Protein AF-A0A0B2P2C6-F1 (afdb_monomer_lite)

Structure (mmCIF, N/CA/C/O backbone):
data_AF-A0A0B2P2C6-F1
#
_entry.id   AF-A0A0B2P2C6-F1
#
loop_
_atom_site.group_PDB
_atom_site.id
_atom_site.type_symbol
_atom_site.label_atom_id
_atom_site.label_alt_id
_atom_site.label_comp_id
_atom_site.label_asym_id
_atom_site.label_entity_id
_atom_site.label_seq_id
_atom_site.pdbx_PDB_ins_code
_atom_site.Cartn_x
_atom_site.Cartn_y
_atom_site.Cartn_z
_atom_site.occupancy
_atom_site.B_iso_or_equiv
_atom_site.auth_seq_id
_atom_site.auth_comp_id
_atom_site.auth_asym_id
_atom_site.auth_atom_id
_atom_site.pdbx_PDB_model_num
ATOM 1 N N . MET A 1 1 ? -3.903 -10.199 29.723 1.00 39.22 1 MET A N 1
ATOM 2 C CA . MET A 1 1 ? -2.973 -9.327 28.974 1.00 39.22 1 MET A CA 1
ATOM 3 C C . MET A 1 1 ? -3.685 -8.961 27.685 1.00 39.22 1 MET A C 1
ATOM 5 O O . MET A 1 1 ? -4.147 -9.905 27.053 1.00 39.22 1 MET A O 1
ATOM 9 N N . PRO A 1 2 ? -3.859 -7.678 27.321 1.00 49.34 2 PRO A N 1
ATOM 10 C CA . PRO A 1 2 ? -4.358 -7.355 25.987 1.00 49.34 2 PRO A CA 1
ATOM 11 C C . PRO A 1 2 ? -3.385 -7.931 24.953 1.00 49.34 2 PRO A C 1
ATOM 13 O O . PRO A 1 2 ? -2.170 -7.953 25.184 1.00 49.34 2 PRO A O 1
ATOM 16 N N . SER A 1 3 ? -3.922 -8.496 23.877 1.00 58.09 3 SER A N 1
ATOM 17 C CA . SER A 1 3 ? -3.109 -9.151 22.859 1.00 58.09 3 SER A CA 1
ATOM 18 C C . SER A 1 3 ? -2.303 -8.097 22.097 1.00 58.09 3 SER A C 1
ATOM 20 O O . SER A 1 3 ? -2.764 -6.981 21.867 1.00 58.09 3 SER A O 1
ATOM 22 N N . LYS A 1 4 ? -1.053 -8.404 21.738 1.00 75.12 4 LYS A N 1
ATOM 23 C CA . LYS A 1 4 ? -0.255 -7.491 20.913 1.00 75.12 4 LYS A CA 1
ATOM 24 C C . LYS A 1 4 ? -0.859 -7.488 19.506 1.00 75.12 4 LYS A C 1
ATOM 26 O O . LYS A 1 4 ? -0.933 -8.547 18.886 1.00 75.12 4 LYS A O 1
ATOM 31 N N . GLY A 1 5 ? -1.279 -6.320 19.020 1.00 86.12 5 GLY A N 1
ATOM 32 C CA . GLY A 1 5 ? -1.836 -6.178 17.674 1.00 86.12 5 GLY A CA 1
ATOM 33 C C . GLY A 1 5 ? -0.865 -6.662 16.591 1.00 86.12 5 GLY A C 1
ATOM 34 O O . GLY A 1 5 ? 0.355 -6.536 16.726 1.00 86.12 5 GLY A O 1
ATOM 35 N N . GLN A 1 6 ? -1.420 -7.221 15.521 1.00 91.50 6 GLN A N 1
ATOM 36 C CA . GLN A 1 6 ? -0.704 -7.656 14.326 1.00 91.50 6 GLN A CA 1
ATOM 37 C C . GLN A 1 6 ? -0.973 -6.687 13.170 1.00 91.50 6 GLN A C 1
ATOM 39 O O . GLN A 1 6 ? -1.974 -5.975 13.168 1.00 91.50 6 GLN A O 1
ATOM 44 N N . SER A 1 7 ? -0.069 -6.642 12.193 1.00 93.00 7 SER A N 1
ATOM 45 C CA . SER A 1 7 ? -0.230 -5.805 11.004 1.00 93.00 7 SER A CA 1
ATOM 46 C C . SER A 1 7 ? -1.102 -6.521 9.969 1.00 93.00 7 SER A C 1
ATOM 48 O O . SER A 1 7 ? -0.846 -7.679 9.651 1.00 93.00 7 SER A O 1
ATOM 50 N N . TYR A 1 8 ? -2.111 -5.837 9.433 1.00 95.19 8 TYR A N 1
ATOM 51 C CA . TYR A 1 8 ? -3.018 -6.332 8.397 1.00 95.19 8 TYR A CA 1
ATOM 52 C C . TYR A 1 8 ? -3.069 -5.374 7.217 1.00 95.19 8 TYR A C 1
ATOM 54 O O . TYR A 1 8 ? -2.905 -4.164 7.377 1.00 95.19 8 TYR A O 1
ATOM 62 N N . ILE A 1 9 ? -3.379 -5.927 6.050 1.00 96.25 9 ILE A N 1
ATOM 63 C CA . ILE A 1 9 ? -3.782 -5.187 4.861 1.00 96.25 9 ILE A CA 1
ATOM 64 C C . ILE A 1 9 ? -5.287 -5.389 4.679 1.00 96.25 9 ILE A C 1
ATOM 66 O O . ILE A 1 9 ? -5.766 -6.521 4.584 1.00 96.25 9 ILE A O 1
ATOM 70 N N . VAL A 1 10 ? -6.024 -4.279 4.629 1.00 97.50 10 VAL A N 1
ATOM 71 C CA . VAL A 1 10 ? -7.446 -4.228 4.277 1.00 97.50 10 VAL A CA 1
ATOM 72 C C . VAL A 1 10 ? -7.546 -3.773 2.828 1.00 97.50 10 VAL A C 1
ATOM 74 O O . VAL A 1 10 ? -7.209 -2.633 2.506 1.00 97.50 10 VAL A O 1
ATOM 77 N N . TYR A 1 11 ? -7.994 -4.664 1.950 1.00 96.81 11 TYR A N 1
ATOM 78 C CA . TYR A 1 11 ? -8.133 -4.413 0.521 1.00 96.81 11 TYR A CA 1
ATOM 79 C C . TYR A 1 11 ? -9.582 -4.079 0.159 1.00 96.81 11 TYR A C 1
ATOM 81 O O . TYR A 1 11 ? -10.510 -4.823 0.480 1.00 96.81 11 TYR A O 1
ATOM 89 N N . LEU A 1 12 ? -9.762 -2.956 -0.534 1.00 96.06 12 LEU A N 1
ATOM 90 C CA . LEU A 1 12 ? -11.056 -2.374 -0.909 1.00 96.06 12 LEU A CA 1
ATOM 91 C C . LEU A 1 12 ? -11.275 -2.363 -2.434 1.00 96.06 12 LEU A C 1
ATOM 93 O O . LEU A 1 12 ? -12.260 -1.810 -2.916 1.00 96.06 12 LEU A O 1
ATOM 97 N N . GLY A 1 13 ? -10.361 -2.949 -3.216 1.00 93.19 13 GLY A N 1
ATOM 98 C CA . GLY A 1 13 ? -10.463 -2.997 -4.674 1.00 93.19 13 GLY A CA 1
ATOM 99 C C . GLY A 1 13 ? -9.657 -1.903 -5.378 1.00 93.19 13 GLY A C 1
ATOM 100 O O . GLY A 1 13 ? -8.465 -1.716 -5.123 1.00 93.19 13 GLY A O 1
ATOM 101 N N . TRP A 1 14 ? -10.310 -1.197 -6.301 1.00 90.06 14 TRP A N 1
ATOM 102 C CA . TRP A 1 14 ? -9.699 -0.187 -7.167 1.00 90.06 14 TRP A CA 1
ATOM 103 C C . TRP A 1 14 ? -10.366 1.177 -6.993 1.00 90.06 14 TRP A C 1
ATOM 105 O O . TRP A 1 14 ? -11.551 1.263 -6.669 1.00 90.06 14 TRP A O 1
ATOM 115 N N . HIS A 1 15 ? -9.605 2.245 -7.228 1.00 88.25 15 HIS A N 1
ATOM 116 C CA . HIS A 1 15 ? -10.133 3.609 -7.229 1.00 88.25 15 HIS A CA 1
ATOM 117 C C . HIS A 1 15 ? -10.771 3.974 -8.568 1.00 88.25 15 HIS A C 1
ATOM 119 O O . HIS A 1 15 ? -10.378 3.479 -9.623 1.00 88.25 15 HIS A O 1
ATOM 125 N N . SER A 1 16 ? -11.722 4.909 -8.535 1.00 86.81 16 SER A N 1
ATOM 126 C CA . SER A 1 16 ? -12.400 5.424 -9.730 1.00 86.81 16 SER A CA 1
ATOM 127 C C . SER A 1 16 ? -11.667 6.581 -10.419 1.00 86.81 16 SER A C 1
ATOM 129 O O . SER A 1 16 ? -12.046 6.961 -11.522 1.00 86.81 16 SER A O 1
ATOM 131 N N . HIS A 1 17 ? -10.629 7.153 -9.802 1.00 88.94 17 HIS A N 1
ATOM 132 C CA . HIS A 1 17 ? -9.934 8.357 -10.289 1.00 88.94 17 HIS A CA 1
ATOM 133 C C . HIS A 1 17 ? -8.961 8.099 -11.462 1.00 88.94 17 HIS A C 1
ATOM 135 O O . HIS A 1 17 ? -8.187 8.972 -11.847 1.00 88.94 17 HIS A O 1
ATOM 141 N N . GLY A 1 18 ? -8.967 6.893 -12.037 1.00 85.00 18 GLY A N 1
ATOM 142 C CA . GLY A 1 18 ? -8.138 6.546 -13.190 1.00 85.00 18 GLY A CA 1
ATOM 143 C C . GLY A 1 18 ? -6.627 6.504 -12.894 1.00 85.00 18 GLY A C 1
ATOM 144 O O . GLY A 1 18 ? -6.213 6.523 -11.733 1.00 85.00 18 GLY A O 1
ATOM 145 N N . PRO A 1 19 ? -5.784 6.416 -13.942 1.00 83.81 19 PRO A N 1
ATOM 146 C CA . PRO A 1 19 ? -4.356 6.110 -13.804 1.00 83.81 19 PRO A CA 1
ATOM 147 C C . PRO A 1 19 ? -3.494 7.275 -13.291 1.00 83.81 19 PRO A C 1
ATOM 149 O O . PRO A 1 19 ? -2.414 7.028 -12.757 1.00 83.81 19 PRO A O 1
ATOM 152 N N . ASN A 1 20 ? -3.962 8.520 -13.434 1.00 88.38 20 ASN A N 1
ATOM 153 C CA . ASN A 1 20 ? -3.208 9.735 -13.110 1.00 88.38 20 ASN A CA 1
ATOM 154 C C . ASN A 1 20 ? -3.983 10.625 -12.119 1.00 88.38 20 ASN A C 1
ATOM 156 O O . ASN A 1 20 ? -4.466 11.687 -12.517 1.00 88.38 20 ASN A O 1
ATOM 160 N N . PRO A 1 21 ? -4.137 10.200 -10.850 1.00 91.19 21 PRO A N 1
ATOM 161 C CA . PRO A 1 21 ? -4.819 11.000 -9.837 1.00 91.19 21 PRO A CA 1
ATOM 162 C C . PRO A 1 21 ? -4.057 12.281 -9.499 1.00 91.19 21 PRO A C 1
ATOM 164 O O . PRO A 1 21 ? -2.827 12.286 -9.392 1.00 91.19 21 PRO A O 1
ATOM 167 N N . SER A 1 22 ? -4.803 13.355 -9.258 1.00 93.25 22 SER A N 1
ATOM 168 C CA . SER A 1 22 ? -4.299 14.558 -8.598 1.00 93.25 22 SER A CA 1
ATOM 169 C C . SER A 1 22 ? -4.064 14.309 -7.101 1.00 93.25 22 SER A C 1
ATOM 171 O O . SER A 1 22 ? -4.575 13.349 -6.524 1.00 93.25 22 SER A O 1
ATOM 173 N N . ALA A 1 23 ? -3.335 15.204 -6.430 1.00 91.44 23 ALA A N 1
ATOM 174 C CA . ALA A 1 23 ? -3.157 15.124 -4.976 1.00 91.44 23 ALA A CA 1
ATOM 175 C C . ALA A 1 23 ? -4.499 15.149 -4.219 1.00 91.44 23 ALA A C 1
ATOM 177 O O . ALA A 1 23 ? -4.675 14.409 -3.253 1.00 91.44 23 ALA A O 1
ATOM 178 N N . SER A 1 24 ? -5.464 15.938 -4.700 1.00 92.69 24 SER A N 1
ATOM 179 C CA . SER A 1 24 ? -6.820 15.973 -4.150 1.00 92.69 24 SER A CA 1
ATOM 180 C C . SER A 1 24 ? -7.572 14.657 -4.340 1.00 92.69 24 SER A C 1
ATOM 182 O O . SER A 1 24 ? -8.307 14.258 -3.441 1.00 92.69 24 SER A O 1
ATOM 184 N N . ASP A 1 25 ? -7.370 13.950 -5.457 1.00 92.38 25 ASP A N 1
ATOM 185 C CA . ASP A 1 25 ? -7.989 12.634 -5.665 1.00 92.38 25 ASP A CA 1
ATOM 186 C C . ASP A 1 25 ? -7.452 11.611 -4.658 1.00 92.38 25 ASP A C 1
ATOM 188 O O . ASP A 1 25 ? -8.223 10.842 -4.085 1.00 92.38 25 ASP A O 1
ATOM 192 N N . LEU A 1 26 ? -6.141 11.642 -4.385 1.00 92.69 26 LEU A N 1
ATOM 193 C CA . LEU A 1 26 ? -5.502 10.768 -3.396 1.00 92.69 26 LEU A CA 1
ATOM 194 C C . LEU A 1 26 ? -5.995 11.060 -1.971 1.00 92.69 26 LEU A C 1
ATOM 196 O O . LEU A 1 26 ? -6.254 10.139 -1.190 1.00 92.69 26 LEU A O 1
ATOM 200 N N . GLU A 1 27 ? -6.145 12.336 -1.611 1.00 90.44 27 GLU A N 1
ATOM 201 C CA . GLU A 1 27 ? -6.702 12.735 -0.315 1.00 90.44 27 GLU A CA 1
ATOM 202 C C . GLU A 1 27 ? -8.165 12.284 -0.183 1.00 90.44 27 GLU A C 1
ATOM 204 O O . GLU A 1 27 ? -8.555 11.689 0.829 1.00 90.44 27 GLU A O 1
ATOM 209 N N . PHE A 1 28 ? -8.957 12.488 -1.240 1.00 91.50 28 PHE A N 1
ATOM 210 C CA . PHE A 1 28 ? -10.348 12.054 -1.300 1.00 91.50 28 PHE A CA 1
ATOM 211 C C . PHE A 1 28 ? -10.484 10.531 -1.189 1.00 91.50 28 PHE A C 1
ATOM 213 O O . PHE A 1 28 ? -11.390 10.057 -0.509 1.00 91.50 28 PHE A O 1
ATOM 220 N N . ALA A 1 29 ? -9.562 9.769 -1.780 1.00 92.50 29 ALA A N 1
ATOM 221 C CA . ALA A 1 29 ? -9.469 8.316 -1.647 1.00 92.50 29 ALA A CA 1
ATOM 222 C C . ALA A 1 29 ? -9.069 7.861 -0.232 1.00 92.50 29 ALA A C 1
ATOM 224 O O . ALA A 1 29 ? -9.518 6.821 0.241 1.00 92.50 29 ALA A O 1
ATOM 225 N N . THR A 1 30 ? -8.271 8.659 0.480 1.00 94.94 30 THR A N 1
ATOM 226 C CA . THR A 1 30 ? -7.764 8.316 1.818 1.00 94.94 30 THR A CA 1
ATOM 227 C C . THR A 1 30 ? -8.828 8.480 2.906 1.00 94.94 30 THR A C 1
ATOM 229 O O . THR A 1 30 ? -8.909 7.685 3.841 1.00 94.94 30 THR A O 1
ATOM 232 N N . ASN A 1 31 ? -9.680 9.502 2.811 1.00 94.12 31 ASN A N 1
ATOM 233 C CA . ASN A 1 31 ? -10.667 9.799 3.853 1.00 94.12 31 ASN A CA 1
ATOM 234 C C . ASN A 1 31 ? -11.679 8.646 4.113 1.00 94.12 31 ASN A C 1
ATOM 236 O O . ASN A 1 31 ? -11.972 8.349 5.277 1.00 94.12 31 ASN A O 1
ATOM 240 N N . PRO A 1 32 ? -12.180 7.927 3.085 1.00 94.31 32 PRO A N 1
ATOM 241 C CA . PRO A 1 32 ? -12.936 6.686 3.248 1.00 94.31 32 PRO A CA 1
ATOM 242 C C . PRO A 1 32 ? -12.229 5.606 4.074 1.00 94.31 32 PRO A C 1
ATOM 244 O O . PRO A 1 32 ? -12.912 4.900 4.814 1.00 94.31 32 PRO A O 1
ATOM 247 N N . HIS A 1 33 ? -10.897 5.498 4.020 1.00 96.81 33 HIS A N 1
ATOM 248 C CA . HIS A 1 33 ? -10.152 4.524 4.828 1.00 96.81 33 HIS A CA 1
ATOM 249 C C . HIS A 1 33 ? -10.329 4.805 6.323 1.00 96.81 33 HIS A C 1
ATOM 251 O O . HIS A 1 33 ? -10.719 3.922 7.088 1.00 96.81 33 HIS A O 1
ATOM 257 N N . TYR A 1 34 ? -10.129 6.063 6.736 1.00 97.06 34 TYR A N 1
ATOM 258 C CA . TYR A 1 34 ? -10.310 6.473 8.130 1.00 97.06 34 TYR A CA 1
ATOM 259 C C . TYR A 1 34 ? -11.760 6.334 8.588 1.00 97.06 34 TYR A C 1
ATOM 261 O O . TYR A 1 34 ? -12.008 5.983 9.739 1.00 97.06 34 TYR A O 1
ATOM 269 N N . LYS A 1 35 ? -12.731 6.605 7.708 1.00 96.19 35 LYS A N 1
ATOM 270 C CA . LYS A 1 35 ? -14.152 6.400 8.020 1.00 96.19 35 LYS A CA 1
ATOM 271 C C . LYS A 1 35 ? -14.474 4.924 8.238 1.00 96.19 35 LYS A C 1
ATOM 273 O O . LYS A 1 35 ? -15.148 4.606 9.213 1.00 96.19 35 LYS A O 1
ATOM 278 N N . LEU A 1 36 ? -13.977 4.043 7.368 1.00 96.62 36 LEU A N 1
ATOM 279 C CA . LEU A 1 36 ? -14.209 2.605 7.467 1.00 96.62 36 LEU A CA 1
ATOM 280 C C . LEU A 1 36 ? -13.584 2.035 8.735 1.00 96.62 36 LEU A C 1
ATOM 282 O O . LEU A 1 36 ? -14.258 1.349 9.492 1.00 96.62 36 LEU A O 1
ATOM 286 N N . LEU A 1 37 ? -12.319 2.336 9.019 1.00 96.69 37 LEU A N 1
ATOM 287 C CA . LEU A 1 37 ? -11.705 1.833 10.244 1.00 96.69 37 LEU A CA 1
ATOM 288 C C . LEU A 1 37 ? -12.323 2.483 11.492 1.00 96.69 37 LEU A C 1
ATOM 290 O O . LEU A 1 37 ? -12.593 1.806 12.484 1.00 96.69 37 LEU A O 1
ATOM 294 N N . GLY A 1 38 ? -12.612 3.783 11.430 1.00 95.44 38 GLY A N 1
ATOM 295 C CA . GLY A 1 38 ? -13.215 4.529 12.530 1.00 95.44 38 GLY A CA 1
ATOM 296 C C . GLY A 1 38 ? -14.593 4.010 12.931 1.00 95.44 38 GLY A C 1
ATOM 297 O O . GLY A 1 38 ? -14.917 4.049 14.115 1.00 95.44 38 GLY A O 1
ATOM 298 N N . SER A 1 39 ? -15.378 3.456 11.997 1.00 94.69 39 SER A N 1
ATOM 299 C CA . SER A 1 39 ? -16.664 2.829 12.328 1.00 94.69 39 SER A CA 1
ATOM 300 C C . SER A 1 39 ? -16.524 1.546 13.150 1.00 94.69 39 SER A C 1
ATOM 302 O O . SER A 1 39 ? -17.463 1.194 13.854 1.00 94.69 39 SER A O 1
ATOM 304 N N . HIS A 1 40 ? -15.375 0.865 13.084 1.00 92.06 40 HIS A N 1
ATOM 305 C CA . HIS A 1 40 ? -15.103 -0.357 13.853 1.00 92.06 40 HIS A CA 1
ATOM 306 C C . HIS A 1 40 ? -14.359 -0.049 15.162 1.00 92.06 40 HIS A C 1
ATOM 308 O O . HIS A 1 40 ? -14.621 -0.673 16.183 1.00 92.06 40 HIS A O 1
ATOM 314 N N . LEU A 1 41 ? -13.472 0.955 15.168 1.00 90.50 41 LEU A N 1
ATOM 315 C CA . LEU A 1 41 ? -12.735 1.379 16.371 1.00 90.50 41 LEU A CA 1
ATOM 316 C C . LEU A 1 41 ? -13.491 2.400 17.241 1.00 90.50 41 LEU A C 1
ATOM 318 O O . LEU A 1 41 ? -13.033 2.753 18.332 1.00 90.50 41 LEU A O 1
ATOM 322 N N . GLY A 1 42 ? -14.612 2.925 16.744 1.00 91.50 42 GLY A N 1
ATOM 323 C CA . GLY A 1 42 ? -15.433 3.937 17.412 1.00 91.50 42 GLY A CA 1
ATOM 324 C C . GLY A 1 42 ? -14.825 5.345 17.448 1.00 91.50 42 GLY A C 1
ATOM 325 O O . GLY A 1 42 ? -15.336 6.203 18.163 1.00 91.50 42 GLY A O 1
ATOM 326 N N . SER A 1 43 ? -13.733 5.609 16.721 1.00 94.38 43 SER A N 1
ATOM 327 C CA . SER A 1 43 ? -13.103 6.936 16.649 1.00 94.38 43 SER A CA 1
ATOM 328 C C . SER A 1 43 ? -12.325 7.122 15.349 1.00 94.38 43 SER A C 1
ATOM 330 O O . SER A 1 43 ? -11.564 6.253 14.921 1.00 94.38 43 SER A O 1
ATOM 332 N N . HIS A 1 44 ? -12.500 8.296 14.744 1.00 94.25 44 HIS A N 1
ATOM 333 C CA . HIS A 1 44 ? -11.780 8.702 13.542 1.00 94.25 44 HIS A CA 1
ATOM 334 C C . HIS A 1 44 ? -10.298 8.991 13.831 1.00 94.25 44 HIS A C 1
ATOM 336 O O . HIS A 1 44 ? -9.430 8.669 13.024 1.00 94.25 44 HIS A O 1
ATOM 342 N N . GLU A 1 45 ? -9.996 9.547 15.000 1.00 95.31 45 GLU A N 1
ATOM 343 C CA . GLU A 1 45 ? -8.642 9.836 15.474 1.00 95.31 45 GLU A CA 1
ATOM 344 C C . GLU A 1 45 ? -7.869 8.536 15.704 1.00 95.31 45 GLU A C 1
ATOM 346 O O . GLU A 1 45 ? -6.782 8.371 15.157 1.00 95.31 45 GLU A O 1
ATOM 351 N N . LYS A 1 46 ? -8.480 7.554 16.384 1.00 93.38 46 LYS A N 1
ATOM 352 C CA . LYS A 1 46 ? -7.883 6.215 16.537 1.00 93.38 46 LYS A CA 1
ATOM 353 C C . LYS A 1 46 ? -7.609 5.549 15.193 1.00 93.38 46 LYS A C 1
ATOM 355 O O . LYS A 1 46 ? -6.601 4.869 15.038 1.00 93.38 46 LYS A O 1
ATOM 360 N N . ALA A 1 47 ? -8.492 5.740 14.212 1.00 95.06 47 ALA A N 1
ATOM 361 C CA . ALA A 1 47 ? -8.279 5.207 12.872 1.00 95.06 47 ALA A CA 1
ATOM 362 C C . ALA A 1 47 ? -7.067 5.846 12.177 1.00 95.06 47 ALA A C 1
ATOM 364 O O . ALA A 1 47 ? -6.291 5.135 11.543 1.00 95.06 47 ALA A O 1
ATOM 365 N N . LYS A 1 48 ? -6.881 7.164 12.320 1.00 94.62 48 LYS A N 1
ATOM 366 C CA . LYS A 1 48 ? -5.701 7.875 11.801 1.00 94.62 48 LYS A CA 1
ATOM 367 C C . LYS A 1 48 ? -4.404 7.421 12.461 1.00 94.62 48 LYS A C 1
ATOM 369 O O . LYS A 1 48 ? -3.395 7.325 11.779 1.00 94.62 48 LYS A O 1
ATOM 374 N N . GLU A 1 49 ? -4.435 7.137 13.758 1.00 91.81 49 GLU A N 1
ATOM 375 C CA . GLU A 1 49 ? -3.268 6.644 14.499 1.00 91.81 49 GLU A CA 1
ATOM 376 C C . GLU A 1 49 ? -2.924 5.187 14.155 1.00 91.81 49 GLU A C 1
ATOM 378 O O . GLU A 1 49 ? -1.752 4.823 14.100 1.00 91.81 49 GLU A O 1
ATOM 383 N N . ALA A 1 50 ? -3.935 4.346 13.919 1.00 91.62 50 ALA A N 1
ATOM 384 C CA . ALA A 1 50 ? -3.741 2.924 13.647 1.00 91.62 50 ALA A CA 1
ATOM 385 C C . ALA A 1 50 ? -3.339 2.626 12.191 1.00 91.62 50 ALA A C 1
ATOM 387 O O . ALA A 1 50 ? -2.645 1.636 11.939 1.00 91.62 50 ALA A O 1
ATOM 388 N N . ILE A 1 51 ? -3.788 3.444 11.229 1.00 95.38 51 ILE A N 1
ATOM 389 C CA . ILE A 1 51 ? -3.424 3.306 9.813 1.00 95.38 51 ILE A CA 1
ATOM 390 C C . ILE A 1 51 ? -2.037 3.903 9.598 1.00 95.38 51 ILE A C 1
ATOM 392 O O . ILE A 1 51 ? -1.865 5.118 9.592 1.00 95.38 51 ILE A O 1
ATOM 396 N N . PHE A 1 52 ? -1.054 3.040 9.357 1.00 94.00 52 PHE A N 1
ATOM 397 C CA . PHE A 1 52 ? 0.315 3.472 9.069 1.00 94.00 52 PHE A CA 1
ATOM 398 C C . PHE A 1 52 ? 0.581 3.633 7.566 1.00 94.00 52 PHE A C 1
ATOM 400 O O . PHE A 1 52 ? 1.580 4.237 7.182 1.00 94.00 52 PHE A O 1
ATOM 407 N N . TYR A 1 53 ? -0.303 3.118 6.704 1.00 94.19 53 TYR A N 1
ATOM 408 C CA . TYR A 1 53 ? -0.208 3.325 5.261 1.00 94.19 53 TYR A CA 1
ATOM 409 C C . TYR A 1 53 ? -1.576 3.275 4.575 1.00 94.19 53 TYR A C 1
ATOM 411 O O . TYR A 1 53 ? -2.392 2.404 4.868 1.00 94.19 53 TYR A O 1
ATOM 419 N N . SER A 1 54 ? -1.821 4.176 3.622 1.00 94.88 54 SER A N 1
ATOM 420 C CA . SER A 1 54 ? -3.019 4.167 2.773 1.00 94.88 54 SER A CA 1
ATOM 421 C C . SER A 1 54 ? -2.645 3.911 1.318 1.00 94.88 54 SER A C 1
ATOM 423 O O . SER A 1 54 ? -1.974 4.726 0.689 1.00 94.88 54 SER A O 1
ATOM 425 N N . TYR A 1 55 ? -3.137 2.806 0.765 1.00 94.44 55 TYR A N 1
ATOM 426 C CA . TYR A 1 55 ? -3.099 2.531 -0.666 1.00 94.44 55 TYR A CA 1
ATOM 427 C C . TYR A 1 55 ? -4.197 3.371 -1.332 1.00 94.44 55 TYR A C 1
ATOM 429 O O . TYR A 1 55 ? -5.367 2.998 -1.357 1.00 94.44 55 TYR A O 1
ATOM 437 N N . ASN A 1 56 ? -3.830 4.567 -1.792 1.00 93.88 56 ASN A N 1
ATOM 438 C CA . ASN A 1 56 ? -4.771 5.567 -2.312 1.00 93.88 56 ASN A CA 1
ATOM 439 C C . ASN A 1 56 ? -4.554 5.917 -3.792 1.00 93.88 56 ASN A C 1
ATOM 441 O O . ASN A 1 56 ? -5.265 6.763 -4.314 1.00 93.88 56 ASN A O 1
ATOM 445 N N . LYS A 1 57 ? -3.559 5.302 -4.445 1.00 90.88 57 LYS A N 1
ATOM 446 C CA . LYS A 1 57 ? -3.158 5.617 -5.821 1.00 90.88 57 LYS A CA 1
ATOM 447 C C . LYS A 1 57 ? -3.552 4.506 -6.779 1.00 90.88 57 LYS A C 1
ATOM 449 O O . LYS A 1 57 ? -4.539 4.612 -7.487 1.00 90.88 57 LYS A O 1
ATOM 454 N N . HIS A 1 58 ? -2.774 3.432 -6.840 1.00 86.88 58 HIS A N 1
ATOM 455 C CA . HIS A 1 58 ? -3.045 2.391 -7.826 1.00 86.88 58 HIS A CA 1
ATOM 456 C C . HIS A 1 58 ? -4.088 1.413 -7.326 1.00 86.88 58 HIS A C 1
ATOM 458 O O . HIS A 1 58 ? -5.000 1.138 -8.080 1.00 86.88 58 HIS A O 1
ATOM 464 N N . SER A 1 59 ? -4.002 0.962 -6.075 1.00 89.81 59 SER A N 1
ATOM 465 C CA . SER A 1 59 ? -4.989 0.120 -5.391 1.00 89.81 59 SER A CA 1
ATOM 466 C C . SER A 1 59 ? -5.741 0.902 -4.318 1.00 89.81 59 SER A C 1
ATOM 468 O O . SER A 1 59 ? -5.280 1.968 -3.912 1.00 89.81 59 SER A O 1
ATOM 470 N N . ASN A 1 60 ? -6.879 0.363 -3.870 1.00 94.19 60 ASN A N 1
ATOM 471 C CA . ASN A 1 60 ? -7.690 0.901 -2.783 1.00 94.19 60 ASN A CA 1
ATOM 472 C C . ASN A 1 60 ? -7.590 0.012 -1.540 1.00 94.19 60 ASN A C 1
ATOM 474 O O . ASN A 1 60 ? -7.825 -1.197 -1.611 1.00 94.19 60 ASN A O 1
ATOM 478 N N . GLY A 1 61 ? -7.224 0.604 -0.406 1.00 96.75 61 GLY A N 1
ATOM 479 C CA . GLY A 1 61 ? -7.043 -0.108 0.849 1.00 96.75 61 GLY A CA 1
ATOM 480 C C . GLY A 1 61 ? -6.085 0.587 1.803 1.00 96.75 61 GLY A C 1
ATOM 481 O O . GLY A 1 61 ? -5.557 1.663 1.531 1.00 96.75 61 GLY A O 1
ATOM 482 N N . PHE A 1 62 ? -5.811 -0.048 2.934 1.00 96.81 62 PHE A N 1
ATOM 483 C CA . PHE A 1 62 ? -4.892 0.491 3.933 1.00 96.81 62 PHE A CA 1
ATOM 484 C C . PHE A 1 62 ? -4.219 -0.615 4.743 1.00 96.81 62 PHE A C 1
ATOM 486 O O . PHE A 1 62 ? -4.725 -1.733 4.839 1.00 96.81 62 PHE A O 1
ATOM 493 N N . ALA A 1 63 ? -3.069 -0.284 5.322 1.00 96.06 63 ALA A N 1
ATOM 494 C CA . ALA A 1 63 ? -2.344 -1.131 6.251 1.00 96.06 63 ALA A CA 1
ATOM 495 C C . ALA A 1 63 ? -2.489 -0.584 7.678 1.00 96.06 63 ALA A C 1
ATOM 497 O O . ALA A 1 63 ? -2.375 0.623 7.914 1.00 96.06 63 ALA A O 1
ATOM 498 N N . VAL A 1 64 ? -2.789 -1.474 8.622 1.00 95.69 64 VAL A N 1
ATOM 499 C CA . VAL A 1 64 ? -3.212 -1.127 9.986 1.00 95.69 64 VAL A CA 1
ATOM 500 C C . VAL A 1 64 ? -2.706 -2.159 10.992 1.00 95.69 64 VAL A C 1
ATOM 502 O O . VAL A 1 64 ? -2.558 -3.331 10.651 1.00 95.69 64 VAL A O 1
ATOM 505 N N . VAL A 1 65 ? -2.443 -1.747 12.234 1.00 92.06 65 VAL A N 1
ATOM 506 C CA . VAL A 1 65 ? -2.191 -2.679 13.347 1.00 92.06 65 VAL A CA 1
ATOM 507 C C . VAL A 1 65 ? -3.479 -2.902 14.139 1.00 92.06 65 VAL A C 1
ATOM 509 O O . VAL A 1 65 ? -4.042 -1.951 14.674 1.00 92.06 65 VAL A O 1
ATOM 512 N N . LEU A 1 66 ? -3.940 -4.153 14.222 1.00 91.50 66 LEU A N 1
ATOM 513 C CA . LEU A 1 66 ? -5.191 -4.537 14.883 1.00 91.50 66 LEU A CA 1
ATOM 514 C C . LEU A 1 66 ? -5.045 -5.826 15.689 1.00 91.50 66 LEU A C 1
ATOM 516 O O . LEU A 1 66 ? -4.174 -6.656 15.433 1.00 91.50 66 LEU A O 1
ATOM 520 N N . GLU A 1 67 ? -5.940 -6.018 16.651 1.00 92.00 67 GLU A N 1
ATOM 521 C CA . GLU A 1 67 ? -6.193 -7.352 17.197 1.00 92.00 67 GLU A CA 1
ATOM 522 C C . GLU A 1 67 ? -6.949 -8.201 16.162 1.00 92.00 67 GLU A C 1
ATOM 524 O O . GLU A 1 67 ? -7.725 -7.673 15.362 1.00 92.00 67 GLU A O 1
ATOM 529 N N . GLU A 1 68 ? -6.729 -9.517 16.181 1.00 92.12 68 GLU A N 1
ATOM 530 C CA . GLU A 1 68 ? -7.336 -10.470 15.235 1.00 92.12 68 GLU A CA 1
ATOM 531 C C . GLU A 1 68 ? -8.870 -10.355 15.197 1.00 92.12 68 GLU A C 1
ATOM 533 O O . GLU A 1 68 ? -9.466 -10.346 14.125 1.00 92.12 68 GLU A O 1
ATOM 538 N N . GLU A 1 69 ? -9.513 -10.186 16.355 1.00 92.00 69 GLU A N 1
ATOM 539 C CA . GLU A 1 69 ? -10.971 -10.052 16.460 1.00 92.00 69 GLU A CA 1
ATOM 540 C C . GLU A 1 69 ? -11.499 -8.838 15.675 1.00 92.00 69 GLU A C 1
ATOM 542 O O . GLU A 1 69 ? -12.485 -8.948 14.945 1.00 92.00 69 GLU A O 1
ATOM 547 N N . HIS A 1 70 ? -10.801 -7.697 15.743 1.00 92.56 70 HIS A N 1
ATOM 548 C CA . HIS A 1 70 ? -11.148 -6.503 14.968 1.00 92.56 70 HIS A CA 1
ATOM 549 C C . HIS A 1 70 ? -10.907 -6.706 13.468 1.00 92.56 70 HIS A C 1
ATOM 551 O O . HIS A 1 70 ? -11.703 -6.246 12.651 1.00 92.56 70 HIS A O 1
ATOM 557 N N . ALA A 1 71 ? -9.835 -7.408 13.087 1.00 94.25 71 ALA A N 1
ATOM 558 C CA . ALA A 1 71 ? -9.561 -7.725 11.686 1.00 94.25 71 ALA A CA 1
ATOM 559 C C . ALA A 1 71 ? -10.661 -8.619 11.082 1.00 94.25 71 ALA A C 1
ATOM 561 O O . ALA A 1 71 ? -11.132 -8.361 9.972 1.00 94.25 71 ALA A O 1
ATOM 562 N N . GLN A 1 72 ? -11.122 -9.622 11.835 1.00 95.06 72 GLN A N 1
ATOM 563 C CA . GLN A 1 72 ? -12.221 -10.503 11.433 1.00 95.06 72 GLN A CA 1
ATOM 564 C C . GLN A 1 72 ? -13.558 -9.772 11.332 1.00 95.06 72 GLN A C 1
ATOM 566 O O . GLN A 1 72 ? -14.380 -10.116 10.483 1.00 95.06 72 GLN A O 1
ATOM 571 N N . ASP A 1 73 ? -13.800 -8.781 12.187 1.00 95.25 73 ASP A N 1
ATOM 572 C CA . ASP A 1 73 ? -15.018 -7.982 12.107 1.00 95.25 73 ASP A CA 1
ATOM 573 C C . ASP A 1 73 ? -15.028 -7.078 10.869 1.00 95.25 73 ASP A C 1
ATOM 575 O O . ASP A 1 73 ? -15.985 -7.098 10.096 1.00 95.25 73 ASP A O 1
ATOM 579 N N . ILE A 1 74 ? -13.910 -6.394 10.599 1.00 96.56 74 ILE A N 1
ATOM 580 C CA . ILE A 1 74 ? -13.732 -5.577 9.389 1.00 96.56 74 ILE A CA 1
ATOM 581 C C . ILE A 1 74 ? -13.916 -6.417 8.119 1.00 96.56 74 ILE A C 1
ATOM 583 O O . ILE A 1 74 ? -14.526 -5.947 7.159 1.00 96.56 74 ILE A O 1
ATOM 587 N N . ALA A 1 75 ? -13.449 -7.669 8.111 1.00 96.38 75 ALA A N 1
ATOM 588 C CA . ALA A 1 75 ? -13.592 -8.575 6.971 1.00 96.38 75 ALA A CA 1
ATOM 589 C C . ALA A 1 75 ? -15.054 -8.891 6.596 1.00 96.38 75 ALA A C 1
ATOM 591 O O . ALA A 1 75 ? -15.310 -9.336 5.481 1.00 96.38 75 ALA A O 1
ATOM 592 N N . LYS A 1 76 ? -16.019 -8.660 7.497 1.00 96.19 76 LYS A N 1
ATOM 593 C CA . LYS A 1 76 ? -17.456 -8.850 7.225 1.00 96.19 76 LYS A CA 1
ATOM 594 C C . LYS A 1 76 ? -18.097 -7.640 6.545 1.00 96.19 76 LYS A C 1
ATOM 596 O O . LYS A 1 76 ? -19.252 -7.720 6.127 1.00 96.19 76 LYS A O 1
ATOM 601 N N . ASN A 1 77 ? -17.398 -6.507 6.468 1.00 95.94 77 ASN A N 1
ATOM 602 C CA . ASN A 1 77 ? -17.935 -5.302 5.857 1.00 95.94 77 ASN A CA 1
ATOM 603 C C . ASN A 1 77 ? -18.112 -5.510 4.339 1.00 95.94 77 ASN A C 1
ATOM 605 O O . ASN A 1 77 ? -17.155 -5.891 3.671 1.00 95.94 77 ASN A O 1
ATOM 609 N N . PRO A 1 78 ? -19.287 -5.209 3.756 1.00 94.88 78 PRO A N 1
ATOM 610 C CA . PRO A 1 78 ? -19.554 -5.466 2.338 1.00 94.88 78 PRO A CA 1
ATOM 611 C C . PRO A 1 78 ? -18.678 -4.652 1.373 1.00 94.88 78 PRO A C 1
ATOM 613 O O . PRO A 1 78 ? -18.584 -5.001 0.200 1.00 94.88 78 PRO A O 1
ATOM 616 N N . ASN A 1 79 ? -18.045 -3.573 1.843 1.00 92.75 79 ASN A N 1
ATOM 617 C CA . ASN A 1 79 ? -17.117 -2.771 1.045 1.00 92.75 79 ASN A CA 1
ATOM 618 C C . ASN A 1 79 ? -15.666 -3.276 1.128 1.00 92.75 79 ASN A C 1
ATOM 620 O O . ASN A 1 79 ? -14.789 -2.717 0.471 1.00 92.75 79 ASN A O 1
ATOM 624 N N . VAL A 1 80 ? -15.395 -4.293 1.951 1.00 97.00 80 VAL A N 1
ATOM 625 C CA . VAL A 1 80 ? -14.074 -4.909 2.093 1.00 97.00 80 VAL A CA 1
ATOM 626 C C . VAL A 1 80 ? -14.009 -6.143 1.204 1.00 97.00 80 VAL A C 1
ATOM 628 O O . VAL A 1 80 ? -14.821 -7.055 1.322 1.00 97.00 80 VAL A O 1
ATOM 631 N N . VAL A 1 81 ? -13.026 -6.173 0.305 1.00 96.88 81 VAL A N 1
ATOM 632 C CA . VAL A 1 81 ? -12.793 -7.313 -0.591 1.00 96.88 81 VAL A CA 1
ATOM 633 C C . VAL A 1 81 ? -12.035 -8.413 0.146 1.00 96.88 81 VAL A C 1
ATOM 635 O O . VAL A 1 81 ? -12.391 -9.586 0.048 1.00 96.88 81 VAL A O 1
ATOM 638 N N . SER A 1 82 ? -10.983 -8.051 0.885 1.00 95.75 82 SER A N 1
ATOM 639 C CA . SER A 1 82 ? -10.239 -8.995 1.720 1.00 95.75 82 SER A CA 1
ATOM 640 C C . SER A 1 82 ? -9.491 -8.299 2.855 1.00 95.75 82 SER A C 1
ATOM 642 O O . SER A 1 82 ? -9.095 -7.138 2.750 1.00 95.75 82 SER A O 1
ATOM 644 N N . VAL A 1 83 ? -9.276 -9.038 3.943 1.00 96.38 83 VAL A N 1
ATOM 645 C CA . VAL A 1 83 ? -8.367 -8.668 5.034 1.00 96.38 83 VAL A CA 1
ATOM 646 C C . VAL A 1 83 ? -7.372 -9.801 5.192 1.00 96.38 83 VAL A C 1
ATOM 648 O O . VAL A 1 83 ? -7.766 -10.962 5.294 1.00 96.38 83 VAL A O 1
ATOM 651 N N . PHE A 1 84 ? -6.084 -9.486 5.185 1.00 94.06 84 PHE A N 1
ATOM 652 C CA . PHE A 1 84 ? -5.040 -10.491 5.346 1.00 94.06 84 PHE A CA 1
ATOM 653 C C . PHE A 1 84 ? -3.870 -9.942 6.146 1.00 94.06 84 PHE A C 1
ATOM 655 O O . PHE A 1 84 ? -3.603 -8.742 6.151 1.00 94.06 84 PHE A O 1
ATOM 662 N N . LEU A 1 85 ? -3.183 -10.842 6.848 1.00 92.75 85 LEU A N 1
ATOM 663 C CA . LEU A 1 85 ? -2.004 -10.498 7.628 1.00 92.75 85 LEU A CA 1
ATOM 664 C C . LEU A 1 85 ? -0.941 -9.888 6.708 1.00 92.75 85 LEU A C 1
ATOM 666 O O . LEU A 1 85 ? -0.602 -10.477 5.677 1.00 92.75 85 LEU A O 1
ATOM 670 N N . ASN A 1 86 ? -0.405 -8.736 7.098 1.00 88.31 86 ASN A N 1
ATOM 671 C CA . ASN A 1 86 ? 0.752 -8.155 6.445 1.00 88.31 86 ASN A CA 1
ATOM 672 C C . ASN A 1 86 ? 1.964 -9.040 6.748 1.00 88.31 86 ASN A C 1
ATOM 674 O O . ASN A 1 86 ? 2.336 -9.233 7.908 1.00 88.31 86 ASN A O 1
ATOM 678 N N . LYS A 1 87 ? 2.554 -9.612 5.702 1.00 81.75 87 LYS A N 1
ATOM 679 C CA . LYS A 1 87 ? 3.715 -10.489 5.808 1.00 81.75 87 LYS A CA 1
ATOM 680 C C . LYS A 1 87 ? 4.872 -9.825 5.089 1.00 81.75 87 LYS A C 1
ATOM 682 O O . LYS A 1 87 ? 4.785 -9.567 3.892 1.00 81.75 87 LYS A O 1
ATOM 687 N N . GLY A 1 88 ? 5.963 -9.604 5.817 1.00 71.81 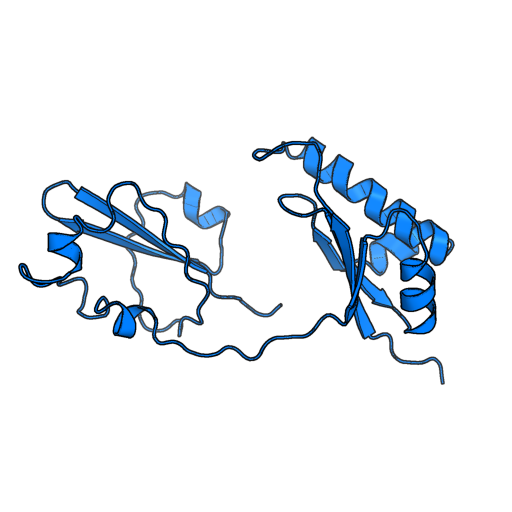88 GLY A N 1
ATOM 688 C CA . GLY A 1 88 ? 7.248 -9.367 5.177 1.00 71.81 88 GLY A CA 1
ATOM 689 C C . GLY A 1 88 ? 7.585 -10.577 4.310 1.00 71.81 88 GLY A C 1
ATOM 690 O O . GLY A 1 88 ? 7.438 -11.722 4.747 1.00 71.81 88 GLY A O 1
ATOM 691 N N . HIS A 1 89 ? 7.987 -10.328 3.073 1.00 68.00 89 HIS A N 1
ATOM 692 C CA . HIS A 1 89 ? 8.503 -11.370 2.201 1.00 68.00 89 HIS A CA 1
ATOM 693 C C . HIS A 1 89 ? 10.022 -11.412 2.338 1.00 68.00 89 HIS A C 1
ATOM 695 O O . HIS A 1 89 ? 10.675 -10.369 2.356 1.00 68.00 89 HIS A O 1
ATOM 701 N N . GLU A 1 90 ? 10.588 -12.615 2.439 1.00 62.84 90 GLU A N 1
ATOM 702 C CA . GLU A 1 90 ? 12.035 -12.770 2.346 1.00 62.84 90 GLU A CA 1
ATOM 703 C C . GLU A 1 90 ? 12.483 -12.360 0.947 1.00 62.84 90 GLU A C 1
ATOM 705 O O . GLU A 1 90 ? 12.001 -12.881 -0.064 1.00 62.84 90 GLU A O 1
ATOM 710 N N . LEU A 1 91 ? 13.408 -11.408 0.909 1.00 63.75 91 LEU A N 1
ATOM 711 C CA . LEU A 1 91 ? 14.026 -10.950 -0.317 1.00 63.75 91 LEU A CA 1
ATOM 712 C C . LEU A 1 91 ? 14.825 -12.103 -0.925 1.00 63.75 91 LEU A C 1
ATOM 714 O O . LEU A 1 91 ? 15.843 -12.539 -0.388 1.00 63.75 91 LEU A O 1
ATOM 718 N N . GLN A 1 92 ? 14.346 -12.604 -2.057 1.00 59.97 92 GLN A N 1
ATOM 719 C CA . GLN A 1 92 ? 15.114 -13.503 -2.903 1.00 59.97 92 GLN A CA 1
ATOM 720 C C . GLN A 1 92 ? 16.041 -12.625 -3.743 1.00 59.97 92 GLN A C 1
ATOM 722 O O . GLN A 1 92 ? 15.567 -11.853 -4.572 1.00 59.97 92 GLN A O 1
ATOM 727 N N . THR A 1 93 ? 17.355 -12.710 -3.527 1.00 60.06 93 THR A N 1
ATOM 728 C CA . THR A 1 93 ? 18.313 -12.066 -4.430 1.00 60.06 93 THR A CA 1
ATOM 729 C C . THR A 1 93 ? 18.292 -12.829 -5.747 1.00 60.06 93 THR A C 1
ATOM 731 O O . THR A 1 93 ? 18.800 -13.952 -5.814 1.00 60.06 93 THR A O 1
ATOM 734 N N . THR A 1 94 ? 17.713 -12.257 -6.797 1.00 62.75 94 THR A N 1
ATOM 735 C CA . THR A 1 94 ? 17.652 -12.943 -8.097 1.00 62.75 94 THR A CA 1
ATOM 736 C C . THR A 1 94 ? 18.860 -12.654 -8.978 1.00 62.75 94 THR A C 1
ATOM 738 O O . THR A 1 94 ? 18.949 -13.233 -10.057 1.00 62.75 94 THR A O 1
ATOM 741 N N . ARG A 1 95 ? 19.797 -11.793 -8.528 1.00 72.06 95 ARG A N 1
ATOM 742 C CA . ARG A 1 95 ? 20.905 -11.260 -9.349 1.00 72.06 95 ARG A CA 1
ATOM 743 C C . ARG A 1 95 ? 20.380 -10.945 -10.746 1.00 72.06 95 ARG A C 1
ATOM 745 O O . ARG A 1 95 ? 20.911 -11.407 -11.752 1.00 72.06 95 ARG A O 1
ATOM 752 N N . SER A 1 96 ? 19.244 -10.240 -10.796 1.00 73.56 96 SER A N 1
ATOM 753 C CA . SER A 1 96 ? 18.445 -10.150 -12.022 1.00 73.56 96 SER A CA 1
ATOM 754 C C . SER A 1 96 ? 19.251 -9.544 -13.161 1.00 73.56 96 SER A C 1
ATOM 756 O O . SER A 1 96 ? 19.074 -9.916 -14.312 1.00 73.56 96 SER A O 1
ATOM 758 N N . TRP A 1 97 ? 20.187 -8.654 -12.837 1.00 72.94 97 TRP A N 1
ATOM 759 C CA . TRP A 1 97 ? 21.115 -8.076 -13.797 1.00 72.94 97 TRP A CA 1
ATOM 760 C C . TRP A 1 97 ? 22.087 -9.106 -14.375 1.00 72.94 97 TRP A C 1
ATOM 762 O O . TRP A 1 97 ? 22.286 -9.112 -15.588 1.00 72.94 97 TRP A O 1
ATOM 772 N N . GLU A 1 98 ? 22.637 -10.011 -13.564 1.00 73.50 98 GLU A N 1
ATOM 773 C CA . GLU A 1 98 ? 23.436 -11.147 -14.037 1.00 73.50 98 GLU A CA 1
ATOM 774 C C . GLU A 1 98 ? 22.597 -12.091 -14.910 1.00 73.50 98 GLU A C 1
ATOM 776 O O . GLU A 1 98 ? 23.024 -12.446 -16.007 1.00 73.50 98 GLU A O 1
ATOM 781 N N . PHE A 1 99 ? 21.377 -12.446 -14.479 1.00 74.62 99 PHE A N 1
ATOM 782 C CA . PHE A 1 99 ? 20.459 -13.285 -15.265 1.00 74.62 99 PHE A CA 1
ATOM 783 C C . PHE A 1 99 ? 20.142 -12.659 -16.630 1.00 74.62 99 PHE A C 1
ATOM 785 O O . PHE A 1 99 ? 20.082 -13.343 -17.653 1.00 74.62 99 PHE A O 1
ATOM 792 N N . LEU A 1 100 ? 19.976 -11.338 -16.650 1.00 75.12 100 LEU A N 1
ATOM 793 C CA . LEU A 1 100 ? 19.772 -10.548 -17.854 1.00 75.12 100 LEU A CA 1
ATOM 794 C C . LEU A 1 100 ? 21.080 -10.308 -18.634 1.00 75.12 100 LEU A C 1
ATOM 796 O O . LEU A 1 100 ? 21.022 -9.815 -19.755 1.00 75.12 100 LEU A O 1
ATOM 800 N N . GLY A 1 101 ? 22.254 -10.674 -18.114 1.00 73.62 101 GLY A N 1
ATOM 801 C CA . GLY A 1 101 ? 23.548 -10.475 -18.775 1.00 73.62 101 GLY A CA 1
ATOM 802 C C . GLY A 1 101 ? 23.951 -9.002 -18.905 1.00 73.62 101 GLY A C 1
ATOM 803 O O . GLY A 1 101 ? 24.521 -8.610 -19.922 1.00 73.62 101 GLY A O 1
ATOM 804 N N . LEU A 1 102 ? 23.599 -8.183 -17.910 1.00 72.44 102 LEU A N 1
ATOM 805 C CA . LEU A 1 102 ? 23.760 -6.724 -17.905 1.00 72.44 102 LEU A CA 1
ATOM 806 C C . LEU A 1 102 ? 24.844 -6.204 -16.937 1.00 72.44 102 LEU A C 1
ATOM 808 O O . LEU A 1 102 ? 25.169 -5.023 -16.989 1.00 72.44 102 LEU A O 1
ATOM 812 N N . GLU A 1 103 ? 25.455 -7.057 -16.108 1.00 67.62 103 GLU A N 1
ATOM 813 C CA . GLU A 1 103 ? 26.491 -6.666 -15.123 1.00 67.62 103 GLU A CA 1
ATOM 814 C C . GLU A 1 103 ? 27.883 -6.374 -15.729 1.00 67.62 103 GLU A C 1
ATOM 816 O O . GLU A 1 103 ? 28.838 -6.104 -15.011 1.00 67.62 103 GLU A O 1
ATOM 821 N N . SER A 1 104 ? 28.032 -6.406 -17.055 1.00 64.12 104 SER A N 1
ATOM 822 C CA . SER A 1 104 ? 29.321 -6.259 -17.752 1.00 64.12 104 SER A CA 1
ATOM 823 C C . SER A 1 104 ? 29.778 -4.799 -17.919 1.00 64.12 104 SER A C 1
ATOM 825 O O . SER A 1 104 ? 30.142 -4.406 -19.027 1.00 64.12 104 SER A O 1
ATOM 827 N N . ASP A 1 105 ? 29.688 -3.964 -16.880 1.00 62.34 105 ASP A N 1
ATOM 828 C CA . ASP A 1 105 ? 30.018 -2.523 -16.931 1.00 62.34 105 ASP A CA 1
ATOM 829 C C . ASP A 1 105 ? 29.309 -1.765 -18.081 1.00 62.34 105 ASP A C 1
ATOM 831 O O . ASP A 1 105 ? 29.850 -0.849 -18.703 1.00 62.34 105 ASP A O 1
ATOM 835 N N . GLY A 1 106 ? 28.085 -2.187 -18.424 1.00 60.97 106 GLY A N 1
ATOM 836 C CA . GLY A 1 106 ? 27.314 -1.629 -19.542 1.00 60.97 106 GLY A CA 1
ATOM 837 C C . GLY A 1 106 ? 27.759 -2.090 -20.940 1.00 60.97 106 GLY A C 1
ATOM 838 O O . GLY A 1 106 ? 27.218 -1.619 -21.946 1.00 60.97 106 GLY A O 1
ATOM 839 N N . VAL A 1 107 ? 28.710 -3.024 -21.046 1.00 68.88 107 VAL A N 1
ATOM 840 C CA . VAL A 1 107 ? 29.169 -3.587 -22.323 1.00 68.88 107 VAL A CA 1
ATOM 841 C C . VAL A 1 107 ? 28.258 -4.731 -22.761 1.00 68.88 107 VAL A C 1
ATOM 843 O O . VAL A 1 107 ? 28.364 -5.861 -22.299 1.00 68.88 107 VAL A O 1
ATOM 846 N N . VAL A 1 108 ? 27.389 -4.452 -23.733 1.00 73.19 108 VAL A N 1
ATOM 847 C CA . VAL A 1 108 ? 26.497 -5.454 -24.334 1.00 73.19 108 VAL A CA 1
ATOM 848 C C . VAL A 1 108 ? 27.099 -5.993 -25.647 1.00 73.19 108 VAL A C 1
ATOM 850 O O . VAL A 1 108 ? 27.272 -5.221 -26.607 1.00 73.19 108 VAL A O 1
ATOM 853 N N . PRO A 1 109 ? 27.416 -7.304 -25.746 1.00 76.94 109 PRO A N 1
ATOM 854 C CA . PRO A 1 109 ? 27.959 -7.904 -26.966 1.00 76.94 109 PRO A CA 1
ATOM 855 C C . PRO A 1 109 ? 27.042 -7.698 -28.178 1.00 76.94 109 PRO A C 1
ATOM 857 O O . PRO A 1 109 ? 25.817 -7.749 -28.057 1.00 76.94 109 PRO A O 1
ATOM 860 N N . LYS A 1 110 ? 27.630 -7.507 -29.369 1.00 80.00 110 LYS A N 1
ATOM 861 C CA . LYS A 1 110 ? 26.874 -7.249 -30.613 1.00 80.00 110 LYS A CA 1
ATOM 862 C C . LYS A 1 110 ? 25.913 -8.382 -30.993 1.00 80.00 110 LYS A C 1
ATOM 864 O O . LYS A 1 110 ? 24.849 -8.109 -31.530 1.00 80.00 110 LYS A O 1
ATOM 869 N N . ASP A 1 111 ? 26.263 -9.625 -30.671 1.00 83.44 111 ASP A N 1
ATOM 870 C CA . ASP A 1 111 ? 25.455 -10.808 -31.003 1.00 83.44 111 ASP A CA 1
ATOM 871 C C . ASP A 1 111 ? 24.485 -11.230 -29.885 1.00 83.44 111 ASP A C 1
ATOM 873 O O . ASP A 1 111 ? 23.825 -12.274 -29.987 1.00 83.44 111 ASP A O 1
ATOM 877 N N . SER A 1 112 ? 24.396 -10.428 -28.817 1.00 80.38 112 SER A N 1
ATOM 878 C CA . SER A 1 112 ? 23.535 -10.690 -27.662 1.00 80.38 112 SER A CA 1
ATOM 879 C C . SER A 1 112 ? 22.045 -10.632 -28.012 1.00 80.38 112 SER A C 1
ATOM 881 O O . SER A 1 112 ? 21.623 -10.021 -29.000 1.00 80.38 112 SER A O 1
ATOM 883 N N . ILE A 1 113 ? 21.225 -11.248 -27.156 1.00 79.94 113 ILE A N 1
ATOM 884 C CA . ILE A 1 113 ? 19.763 -11.175 -27.258 1.00 79.94 113 ILE A CA 1
ATOM 885 C C . ILE A 1 113 ? 19.249 -9.733 -27.174 1.00 79.94 113 ILE A C 1
ATOM 887 O O . ILE A 1 113 ? 18.245 -9.424 -27.803 1.00 79.94 113 ILE A O 1
ATOM 891 N N . TRP A 1 114 ? 19.961 -8.842 -26.479 1.00 81.06 114 TRP A N 1
ATOM 892 C CA . TRP A 1 114 ? 19.598 -7.433 -26.346 1.00 81.06 114 TRP A CA 1
ATOM 893 C C . TRP A 1 114 ? 19.688 -6.690 -27.672 1.00 81.06 114 TRP A C 1
ATOM 895 O O . TRP A 1 114 ? 18.730 -6.035 -28.060 1.00 81.06 114 TRP A O 1
ATOM 905 N N . GLU A 1 115 ? 20.778 -6.842 -28.425 1.00 82.81 115 GLU A N 1
ATOM 906 C CA . GLU A 1 115 ? 20.882 -6.218 -29.753 1.00 82.81 115 GLU A CA 1
ATOM 907 C C . GLU A 1 115 ? 19.864 -6.808 -30.734 1.00 82.81 115 GLU A C 1
ATOM 909 O O . GLU A 1 115 ? 19.188 -6.069 -31.454 1.00 82.81 115 GLU A O 1
ATOM 914 N N . LYS A 1 116 ? 19.675 -8.133 -30.707 1.00 84.38 116 LYS A N 1
ATOM 915 C CA . LYS A 1 116 ? 18.686 -8.822 -31.555 1.00 84.38 116 LYS A CA 1
ATOM 916 C C . LYS A 1 116 ? 17.248 -8.398 -31.242 1.00 84.38 116 LYS A C 1
ATOM 918 O O . LYS A 1 116 ? 16.452 -8.225 -32.161 1.00 84.38 116 LYS A O 1
ATOM 923 N N . ALA A 1 117 ? 16.925 -8.187 -29.967 1.00 81.81 117 ALA A N 1
ATOM 924 C CA . ALA A 1 117 ? 15.621 -7.720 -29.501 1.00 81.81 117 ALA A CA 1
ATOM 925 C C . ALA A 1 117 ? 15.478 -6.187 -29.518 1.00 81.81 117 ALA A C 1
ATOM 927 O O . ALA A 1 117 ? 14.493 -5.665 -28.998 1.00 81.81 117 ALA A O 1
ATOM 928 N N . ARG A 1 118 ? 16.451 -5.450 -30.079 1.00 82.38 118 ARG A N 1
ATOM 929 C CA . ARG A 1 118 ? 16.500 -3.976 -30.056 1.00 82.38 118 ARG A CA 1
ATOM 930 C C . ARG A 1 118 ? 16.309 -3.395 -28.649 1.00 82.38 118 ARG A C 1
ATOM 932 O O . ARG A 1 118 ? 15.612 -2.405 -28.474 1.00 82.38 118 ARG A O 1
ATOM 939 N N . TYR A 1 119 ? 16.912 -4.024 -27.647 1.00 76.88 119 TYR A N 1
ATOM 940 C CA . TYR A 1 119 ? 16.840 -3.640 -26.236 1.00 76.88 119 TYR A CA 1
ATOM 941 C C . TYR A 1 119 ? 15.411 -3.567 -25.678 1.00 76.88 119 TYR A C 1
ATOM 943 O O . TYR A 1 119 ? 15.167 -2.857 -24.710 1.00 76.88 119 TYR A O 1
ATOM 951 N N . GLY A 1 120 ? 14.457 -4.284 -26.283 1.00 76.44 120 GLY A N 1
ATOM 952 C CA . GLY A 1 120 ? 13.056 -4.191 -25.880 1.00 76.44 120 GLY A CA 1
ATOM 953 C C . GLY A 1 120 ? 12.424 -2.849 -26.248 1.00 76.44 120 GLY A C 1
ATOM 954 O O . GLY A 1 120 ? 11.566 -2.367 -25.522 1.00 76.44 120 GLY A O 1
ATOM 955 N N . GLU A 1 121 ? 12.847 -2.227 -27.352 1.00 80.69 121 GLU A N 1
ATOM 956 C CA . GLU A 1 121 ? 12.246 -0.995 -27.873 1.00 80.69 121 GLU A CA 1
ATOM 957 C C . GLU A 1 121 ? 10.707 -1.081 -27.887 1.00 80.69 121 GLU A C 1
ATOM 959 O O . GLU A 1 121 ? 10.124 -1.956 -28.531 1.00 80.69 121 GLU A O 1
ATOM 964 N N . GLY A 1 122 ? 10.058 -0.166 -27.159 1.00 75.00 122 GLY A N 1
ATOM 965 C CA . GLY A 1 122 ? 8.602 -0.133 -26.986 1.00 75.00 122 GLY A CA 1
ATOM 966 C C . GLY A 1 122 ? 8.051 -1.022 -25.862 1.00 75.00 122 GLY A C 1
ATOM 967 O O . GLY A 1 122 ? 6.834 -1.145 -25.745 1.00 75.00 122 GLY A O 1
ATOM 968 N N . VAL A 1 123 ? 8.908 -1.629 -25.033 1.00 76.12 123 VAL A N 1
ATOM 969 C CA . VAL A 1 123 ? 8.533 -2.511 -23.917 1.00 76.12 123 VAL A CA 1
ATOM 970 C C . VAL A 1 123 ? 9.076 -1.964 -22.597 1.00 76.12 123 VAL A C 1
ATOM 972 O O . VAL A 1 123 ? 10.265 -1.689 -22.469 1.00 76.12 123 VAL A O 1
ATOM 975 N N . ASN A 1 124 ? 8.209 -1.876 -21.585 1.00 72.06 124 ASN A N 1
ATOM 976 C CA . ASN A 1 124 ? 8.612 -1.575 -20.213 1.00 72.06 124 ASN A CA 1
ATOM 977 C C . ASN A 1 124 ? 8.815 -2.880 -19.440 1.00 72.06 124 ASN A C 1
ATOM 979 O O . ASN A 1 124 ? 7.891 -3.689 -19.340 1.00 72.06 124 ASN A O 1
ATOM 983 N N . ILE A 1 125 ? 10.005 -3.067 -18.872 1.00 69.62 125 ILE A N 1
ATOM 984 C CA . ILE A 1 125 ? 10.340 -4.211 -18.020 1.00 69.62 125 ILE A CA 1
ATOM 985 C C . ILE A 1 125 ? 10.613 -3.670 -16.618 1.00 69.62 125 ILE A C 1
ATOM 987 O O . ILE A 1 125 ? 11.602 -2.973 -16.401 1.00 69.62 125 ILE A O 1
ATOM 991 N N . ALA A 1 126 ? 9.720 -3.968 -15.677 1.00 69.31 126 ALA A N 1
ATOM 992 C CA . ALA A 1 126 ? 9.895 -3.621 -14.273 1.00 69.31 126 ALA A CA 1
ATOM 993 C C . ALA A 1 126 ? 10.448 -4.829 -13.514 1.00 69.31 126 ALA A C 1
ATOM 995 O O . ALA A 1 126 ? 9.912 -5.931 -13.636 1.00 69.31 126 ALA A O 1
ATOM 996 N N . ASN A 1 127 ? 11.494 -4.608 -12.720 1.00 69.56 127 ASN A N 1
ATOM 997 C CA . ASN A 1 127 ? 12.075 -5.623 -11.855 1.00 69.56 127 ASN A CA 1
ATOM 998 C C . ASN A 1 127 ? 12.009 -5.159 -10.395 1.00 69.56 127 ASN A C 1
ATOM 1000 O O . ASN A 1 127 ? 12.338 -4.010 -10.088 1.00 69.56 127 ASN A O 1
ATOM 1004 N N . ILE A 1 128 ? 11.575 -6.051 -9.508 1.00 70.44 128 ILE A N 1
ATOM 1005 C CA . ILE A 1 128 ? 11.587 -5.836 -8.059 1.00 70.44 128 ILE A CA 1
ATOM 1006 C C . ILE A 1 128 ? 12.627 -6.806 -7.509 1.00 70.44 128 ILE A C 1
ATOM 1008 O O . ILE A 1 128 ? 12.395 -8.011 -7.492 1.00 70.44 128 ILE A O 1
ATOM 1012 N N . ASP A 1 129 ? 13.784 -6.278 -7.125 1.00 69.62 129 ASP A N 1
ATOM 1013 C CA . ASP A 1 129 ? 14.938 -7.048 -6.651 1.00 69.62 129 ASP A CA 1
ATOM 1014 C C . ASP A 1 129 ? 15.667 -6.241 -5.570 1.00 69.62 129 ASP A C 1
ATOM 1016 O O . ASP A 1 129 ? 15.404 -5.054 -5.347 1.00 69.62 129 ASP A O 1
ATOM 1020 N N . THR A 1 130 ? 16.594 -6.889 -4.881 1.00 64.06 130 THR A N 1
ATOM 1021 C CA . THR A 1 130 ? 17.395 -6.281 -3.824 1.00 64.06 130 THR A CA 1
ATOM 1022 C C . THR A 1 130 ? 18.710 -5.811 -4.420 1.00 64.06 130 THR A C 1
ATOM 1024 O O . THR A 1 130 ? 19.505 -6.625 -4.885 1.00 64.06 130 THR A O 1
ATOM 1027 N N . VAL A 1 131 ? 18.972 -4.505 -4.411 1.00 57.50 131 VAL A N 1
ATOM 1028 C CA . VAL A 1 131 ? 20.295 -3.993 -4.792 1.00 57.50 131 VAL A CA 1
ATOM 1029 C C . VAL A 1 131 ? 21.193 -3.943 -3.559 1.00 57.50 131 VAL A C 1
ATOM 1031 O O . VAL A 1 131 ? 20.848 -3.314 -2.560 1.00 57.50 131 VAL A O 1
ATOM 1034 N N . ASN A 1 132 ? 22.368 -4.573 -3.625 1.00 45.09 132 ASN A N 1
ATOM 1035 C CA . ASN A 1 132 ? 23.456 -4.208 -2.723 1.00 45.09 132 ASN A CA 1
ATOM 1036 C C . ASN A 1 132 ? 23.921 -2.810 -3.140 1.00 45.09 132 ASN A C 1
ATOM 1038 O O . ASN A 1 132 ? 24.350 -2.611 -4.275 1.00 45.09 132 ASN A O 1
ATOM 1042 N N . ALA A 1 133 ? 23.816 -1.839 -2.232 1.00 39.34 133 ALA A N 1
ATOM 1043 C CA . ALA A 1 133 ? 24.066 -0.416 -2.484 1.00 39.34 133 ALA A CA 1
ATOM 1044 C C . ALA A 1 133 ? 25.506 -0.068 -2.926 1.00 39.34 133 ALA A C 1
ATOM 1046 O O . ALA 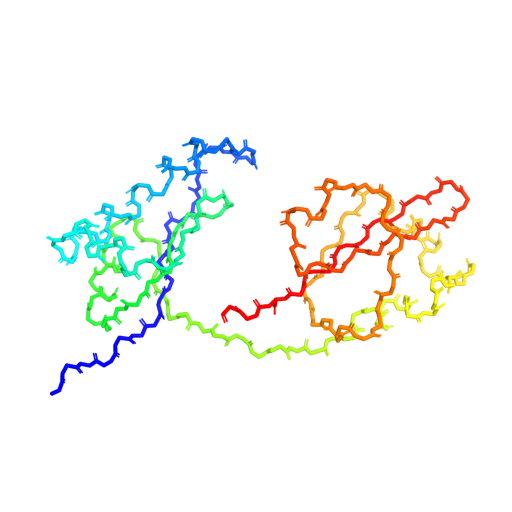A 1 133 ? 25.815 1.102 -3.131 1.00 39.34 133 ALA A O 1
ATOM 1047 N N . GLU A 1 134 ? 26.395 -1.051 -3.070 1.00 32.00 134 GLU A N 1
ATOM 1048 C CA . GLU A 1 134 ? 27.823 -0.826 -3.293 1.00 32.00 134 GLU A CA 1
ATOM 1049 C C . GLU A 1 134 ? 28.262 -0.839 -4.762 1.00 32.00 134 GLU A C 1
ATOM 1051 O O . GLU A 1 134 ? 29.386 -0.445 -5.055 1.00 32.00 134 GLU A O 1
ATOM 1056 N N . VAL A 1 135 ? 27.405 -1.222 -5.713 1.00 34.34 135 VAL A N 1
ATOM 1057 C CA . VAL A 1 135 ? 27.802 -1.235 -7.132 1.00 34.34 135 VAL A CA 1
ATOM 1058 C C . VAL A 1 135 ? 26.699 -0.697 -8.020 1.00 34.34 135 VAL A C 1
ATOM 1060 O O . VAL A 1 135 ? 26.207 -1.438 -8.852 1.00 34.34 135 VAL A O 1
ATOM 1063 N N . ILE A 1 136 ? 26.319 0.582 -7.898 1.00 31.98 136 ILE A N 1
ATOM 1064 C CA . ILE A 1 136 ? 25.899 1.320 -9.098 1.00 31.98 136 ILE A CA 1
ATOM 1065 C C . ILE A 1 136 ? 26.185 2.825 -8.985 1.00 31.98 136 ILE A C 1
ATOM 1067 O O . ILE A 1 136 ? 25.506 3.558 -8.269 1.00 31.98 136 ILE A O 1
ATOM 1071 N N . ALA A 1 137 ? 27.192 3.303 -9.719 1.00 24.62 137 ALA A N 1
ATOM 1072 C CA . ALA A 1 137 ? 27.393 4.727 -9.959 1.00 24.62 137 ALA A CA 1
ATOM 1073 C C . ALA A 1 137 ? 26.499 5.172 -11.128 1.00 24.62 137 ALA A C 1
ATOM 1075 O O . ALA A 1 137 ? 26.604 4.621 -12.222 1.00 24.62 137 ALA A O 1
ATOM 1076 N N . TYR A 1 138 ? 25.670 6.201 -10.925 1.00 35.94 138 TYR A N 1
ATOM 1077 C CA . TYR A 1 138 ? 24.977 6.885 -12.019 1.00 35.94 138 TYR A CA 1
ATOM 1078 C C . TYR A 1 138 ? 25.359 8.357 -12.094 1.00 35.94 138 TYR A C 1
ATOM 1080 O O . TYR A 1 138 ? 25.275 9.095 -11.112 1.00 35.94 138 TYR A O 1
ATOM 1088 N N . HIS A 1 139 ? 25.692 8.794 -13.308 1.00 30.00 139 HIS A N 1
ATOM 1089 C CA . HIS A 1 139 ? 25.485 10.170 -13.734 1.00 30.00 139 HIS A CA 1
ATOM 1090 C C . HIS A 1 139 ? 24.025 10.285 -14.199 1.00 30.00 139 HIS A C 1
ATOM 1092 O O . HIS A 1 139 ? 23.673 9.801 -15.273 1.00 30.00 139 HIS A O 1
ATOM 1098 N N . VAL A 1 140 ? 23.163 10.853 -13.352 1.00 37.09 140 VAL A N 1
ATOM 1099 C CA . VAL A 1 140 ? 21.737 11.070 -13.643 1.00 37.09 140 VAL A CA 1
ATOM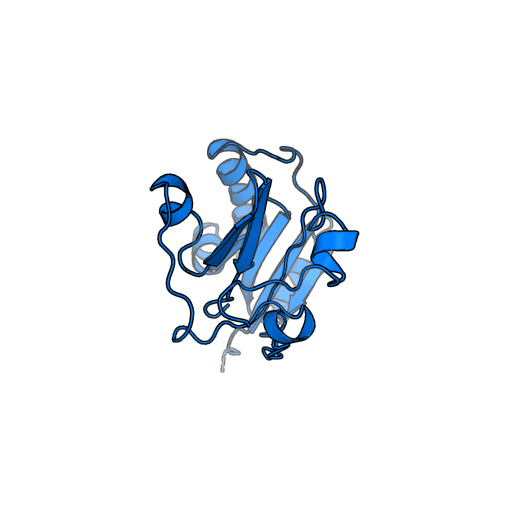 1100 C C . VAL A 1 140 ? 21.561 12.482 -14.204 1.00 37.09 140 VAL A C 1
ATOM 1102 O O . VAL A 1 140 ? 21.711 13.462 -13.479 1.00 37.09 140 VAL A O 1
ATOM 1105 N N . GLU A 1 141 ? 21.225 12.597 -15.490 1.00 34.59 141 GLU A N 1
ATOM 1106 C CA . GLU A 1 141 ? 20.860 13.861 -16.149 1.00 34.59 141 GLU A CA 1
ATOM 1107 C C . GLU A 1 141 ? 19.351 14.139 -16.001 1.00 34.59 141 GLU A C 1
ATOM 1109 O O . GLU A 1 141 ? 18.609 14.095 -16.976 1.00 34.59 141 GLU A O 1
ATOM 1114 N N . SER A 1 142 ? 18.861 14.360 -14.781 1.00 39.00 142 SER A N 1
ATOM 1115 C CA . SER A 1 142 ? 17.749 15.290 -14.490 1.00 39.00 142 SER A CA 1
ATOM 1116 C C . SER A 1 142 ? 17.353 15.212 -13.015 1.00 39.00 142 SER A C 1
ATOM 1118 O O . SER A 1 142 ? 17.170 14.139 -12.445 1.00 39.00 142 SER A O 1
ATOM 1120 N N . GLU A 1 143 ? 17.198 16.372 -12.379 1.00 36.03 143 GLU A N 1
ATOM 1121 C CA . GLU A 1 143 ? 16.862 16.494 -10.953 1.00 36.03 143 GLU A CA 1
ATOM 1122 C C . GLU A 1 143 ? 15.440 16.009 -10.601 1.00 36.03 143 GLU A C 1
ATOM 1124 O O . GLU A 1 143 ? 15.121 15.827 -9.427 1.00 36.03 143 GLU A O 1
ATOM 1129 N N . THR A 1 144 ? 14.585 15.751 -11.594 1.00 33.75 144 THR A N 1
ATOM 1130 C CA . THR A 1 144 ? 13.164 15.420 -11.407 1.00 33.75 144 THR A CA 1
ATOM 1131 C C . THR A 1 144 ? 12.895 13.978 -10.968 1.00 33.75 144 THR A C 1
ATOM 1133 O O . THR A 1 144 ? 11.928 13.746 -10.245 1.00 33.75 144 THR A O 1
ATOM 1136 N N . GLU A 1 145 ? 13.738 13.005 -11.330 1.00 38.31 145 GLU A N 1
ATOM 1137 C CA . GLU A 1 145 ? 13.553 11.598 -10.913 1.00 38.31 145 GLU A CA 1
ATOM 1138 C C . GLU A 1 145 ? 14.033 11.340 -9.476 1.00 38.31 145 GLU A C 1
ATOM 1140 O O . GLU A 1 145 ? 13.499 10.477 -8.777 1.00 38.31 145 GLU A O 1
ATOM 1145 N N . LYS A 1 146 ? 14.974 12.158 -8.986 1.00 34.84 146 LYS A N 1
ATOM 1146 C CA . LYS A 1 146 ? 15.588 12.021 -7.656 1.00 34.84 146 LYS A CA 1
ATOM 1147 C C . LYS A 1 146 ? 14.603 12.259 -6.503 1.00 34.84 146 LYS A C 1
ATOM 1149 O O . LYS A 1 146 ? 14.820 11.761 -5.403 1.00 34.84 146 LYS A O 1
ATOM 1154 N N . LEU A 1 147 ? 13.525 13.009 -6.749 1.00 34.81 147 LEU A N 1
ATOM 1155 C CA . LEU A 1 147 ? 12.532 13.359 -5.729 1.00 34.81 147 LEU A CA 1
ATOM 1156 C C . LEU A 1 147 ? 11.416 12.307 -5.575 1.00 34.81 147 LEU A C 1
ATOM 1158 O O . LEU A 1 147 ? 10.743 12.295 -4.549 1.00 34.81 147 LEU A O 1
ATOM 1162 N N . MET A 1 148 ? 11.200 11.435 -6.569 1.00 32.19 148 MET A N 1
ATOM 1163 C CA . MET A 1 148 ? 10.066 10.496 -6.561 1.00 32.19 148 MET A CA 1
ATOM 1164 C C . MET A 1 148 ? 10.391 9.109 -5.998 1.00 32.19 148 MET A C 1
ATOM 1166 O O . MET A 1 148 ? 9.469 8.418 -5.568 1.00 32.19 148 MET A O 1
ATOM 1170 N N . LEU A 1 149 ? 11.656 8.673 -6.004 1.00 44.19 149 LEU A N 1
ATOM 1171 C CA . LEU A 1 149 ? 12.022 7.294 -5.661 1.00 44.19 149 LEU A CA 1
ATOM 1172 C C . LEU A 1 149 ? 13.374 7.227 -4.921 1.00 44.19 149 LEU A C 1
ATOM 1174 O O . LEU A 1 149 ? 14.396 6.918 -5.533 1.00 44.19 149 LEU A O 1
ATOM 1178 N N . PRO A 1 150 ? 13.411 7.481 -3.600 1.00 38.62 150 PRO A N 1
ATOM 1179 C CA . PRO A 1 150 ? 14.666 7.572 -2.842 1.00 38.62 150 PRO A CA 1
ATOM 1180 C C . PRO A 1 150 ? 15.476 6.262 -2.782 1.00 38.62 150 PRO A C 1
ATOM 1182 O O . PRO A 1 150 ? 16.667 6.310 -2.497 1.00 38.62 150 PRO A O 1
ATOM 1185 N N . ASN A 1 151 ? 14.855 5.117 -3.098 1.00 43.97 151 ASN A N 1
ATOM 1186 C CA . ASN A 1 151 ? 15.465 3.779 -3.071 1.00 43.97 151 ASN A CA 1
ATOM 1187 C C . ASN A 1 151 ? 15.487 3.092 -4.456 1.00 43.97 151 ASN A C 1
ATOM 1189 O O . ASN A 1 151 ? 15.563 1.864 -4.546 1.00 43.97 151 ASN A O 1
ATOM 1193 N N . ALA A 1 152 ? 15.365 3.846 -5.551 1.00 43.59 152 ALA A N 1
ATOM 1194 C CA . ALA A 1 152 ? 15.453 3.290 -6.901 1.00 43.59 152 ALA A CA 1
ATOM 1195 C C . ALA A 1 152 ? 16.885 3.324 -7.446 1.00 43.59 152 ALA A C 1
ATOM 1197 O O . ALA A 1 152 ? 17.572 4.341 -7.381 1.00 43.59 152 ALA A O 1
ATOM 1198 N N . ALA A 1 153 ? 17.297 2.217 -8.056 1.00 51.00 153 ALA A N 1
ATOM 1199 C CA . ALA A 1 153 ? 18.434 2.164 -8.959 1.00 51.00 153 ALA A CA 1
ATOM 1200 C C . ALA A 1 153 ? 17.921 2.271 -10.401 1.00 51.00 153 ALA A C 1
ATOM 1202 O O . ALA A 1 153 ? 17.129 1.433 -10.831 1.00 51.00 153 ALA A O 1
ATOM 1203 N N . ALA A 1 154 ? 18.363 3.277 -11.154 1.00 48.62 154 ALA A N 1
ATOM 1204 C CA . ALA A 1 154 ? 17.922 3.497 -12.532 1.00 48.62 154 ALA A CA 1
ATOM 1205 C C . ALA A 1 154 ? 19.097 3.366 -13.504 1.00 48.62 154 ALA A C 1
ATOM 1207 O O . ALA A 1 154 ? 19.976 4.220 -13.498 1.00 48.62 154 ALA A O 1
ATOM 1208 N N . MET A 1 155 ? 19.104 2.319 -14.336 1.00 49.69 155 MET A N 1
ATOM 1209 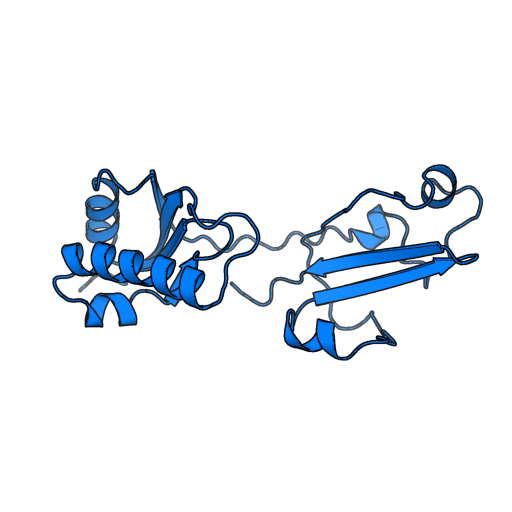C CA . MET A 1 155 ? 20.122 2.101 -15.363 1.00 49.69 155 MET A CA 1
ATOM 1210 C C . MET A 1 155 ? 19.699 2.682 -16.697 1.00 49.69 155 MET A C 1
ATOM 1212 O O . MET A 1 155 ? 18.780 2.168 -17.332 1.00 49.69 155 MET A O 1
ATOM 1216 N N . THR A 1 156 ? 20.428 3.694 -17.162 1.00 47.25 156 THR A N 1
ATOM 1217 C CA . THR A 1 156 ? 20.302 4.179 -18.537 1.00 47.25 156 THR A CA 1
ATOM 1218 C C . THR A 1 156 ? 21.435 3.627 -19.402 1.00 47.25 156 THR A C 1
ATOM 1220 O O . THR A 1 156 ? 22.595 3.997 -19.232 1.00 47.25 156 THR A O 1
ATOM 1223 N N . VAL A 1 157 ? 21.106 2.774 -20.376 1.00 51.66 157 VAL A N 1
ATOM 1224 C CA . VAL A 1 157 ? 22.056 2.279 -21.389 1.00 51.66 157 VAL A CA 1
ATOM 1225 C C . VAL A 1 157 ? 21.860 3.066 -22.686 1.00 51.66 157 VAL A C 1
ATOM 1227 O O . VAL A 1 157 ? 20.749 3.148 -23.215 1.00 51.66 157 VAL A O 1
ATOM 1230 N N . ARG A 1 158 ? 22.941 3.657 -23.217 1.00 46.34 158 ARG A N 1
ATOM 1231 C CA . ARG A 1 158 ? 22.938 4.420 -24.480 1.00 46.34 158 ARG A CA 1
ATOM 1232 C C . ARG A 1 158 ? 23.876 3.781 -25.506 1.00 46.34 158 ARG A C 1
ATOM 1234 O O . ARG A 1 158 ? 25.077 3.691 -25.271 1.00 46.34 158 ARG A O 1
ATOM 1241 N N . ARG A 1 159 ? 23.356 3.394 -26.680 1.00 48.75 159 ARG A N 1
ATOM 1242 C CA . ARG A 1 159 ? 24.181 2.932 -27.817 1.00 48.75 159 ARG A CA 1
ATOM 1243 C C . ARG A 1 159 ? 23.599 3.375 -29.160 1.00 48.75 159 ARG A C 1
ATOM 1245 O O . ARG A 1 159 ? 22.490 2.995 -29.526 1.00 48.75 159 ARG A O 1
ATOM 1252 N N . GLY A 1 160 ? 24.370 4.162 -29.917 1.00 47.03 160 GLY A N 1
ATOM 1253 C CA . GLY A 1 160 ? 24.000 4.605 -31.270 1.00 47.03 160 GLY A CA 1
ATOM 1254 C C . GLY A 1 160 ? 22.741 5.480 -31.325 1.00 47.03 160 GLY A C 1
ATOM 1255 O O . GLY A 1 160 ? 21.918 5.296 -32.213 1.00 47.03 160 GLY A O 1
ATOM 1256 N N . GLY A 1 161 ? 22.550 6.372 -30.347 1.00 51.88 161 GLY A N 1
ATOM 1257 C CA . GLY A 1 161 ? 21.368 7.244 -30.253 1.00 51.88 161 GLY A CA 1
ATOM 1258 C C . GLY A 1 161 ? 20.119 6.587 -29.651 1.00 51.88 161 GLY A C 1
ATOM 1259 O O . GLY A 1 161 ? 19.135 7.277 -29.407 1.00 51.88 161 GLY A O 1
ATOM 1260 N N . ARG A 1 162 ? 20.154 5.280 -29.361 1.00 51.00 162 ARG A N 1
ATOM 1261 C CA . ARG A 1 162 ? 19.065 4.554 -28.691 1.00 51.00 162 ARG A CA 1
ATOM 1262 C C . ARG A 1 162 ? 19.261 4.587 -27.175 1.00 51.00 162 ARG A C 1
ATOM 1264 O O . ARG A 1 162 ? 20.390 4.414 -26.705 1.00 51.00 162 ARG A O 1
ATOM 1271 N N . ARG A 1 163 ? 18.173 4.825 -26.437 1.00 52.62 163 ARG A N 1
ATOM 1272 C CA . ARG A 1 163 ? 18.123 4.928 -24.971 1.00 52.62 163 ARG A CA 1
ATOM 1273 C C . ARG A 1 163 ? 17.280 3.782 -24.415 1.00 52.62 163 ARG A C 1
ATOM 1275 O O . ARG A 1 163 ? 16.168 3.570 -24.884 1.00 52.62 163 ARG A O 1
ATOM 1282 N N . PHE A 1 164 ? 17.815 3.078 -23.428 1.00 52.28 164 PHE A N 1
ATOM 1283 C CA . PHE A 1 164 ? 17.086 2.117 -22.610 1.00 52.28 164 PHE A CA 1
ATOM 1284 C C . PHE A 1 164 ? 17.138 2.598 -21.167 1.00 52.28 164 PHE A C 1
ATOM 1286 O O . PHE A 1 164 ? 18.235 2.819 -20.659 1.00 52.28 164 PHE A O 1
ATOM 1293 N N . ASP A 1 165 ? 15.978 2.768 -20.539 1.00 51.00 165 ASP A N 1
ATOM 1294 C CA . ASP A 1 165 ? 15.867 3.105 -19.123 1.00 51.00 165 ASP A CA 1
ATOM 1295 C C . ASP A 1 165 ? 15.263 1.901 -18.398 1.00 51.00 165 ASP A C 1
ATOM 1297 O O . ASP A 1 165 ? 14.118 1.525 -18.647 1.00 51.00 165 ASP A O 1
ATOM 1301 N N . ALA A 1 166 ? 16.039 1.278 -17.516 1.00 51.47 166 ALA A N 1
ATOM 1302 C CA . ALA A 1 166 ? 15.541 0.266 -16.597 1.00 51.47 166 ALA A CA 1
ATOM 1303 C C . ALA A 1 166 ? 15.533 0.824 -15.182 1.00 51.47 166 ALA A C 1
ATOM 1305 O O . ALA A 1 166 ? 16.520 1.393 -14.724 1.00 51.47 166 ALA A O 1
ATOM 1306 N N . VAL A 1 167 ? 14.429 0.619 -14.473 1.00 47.81 167 VAL A N 1
ATOM 1307 C CA . VAL A 1 167 ? 14.288 1.028 -13.077 1.00 47.81 167 VAL A CA 1
ATOM 1308 C C . VAL A 1 167 ? 14.148 -0.233 -12.239 1.00 47.81 167 VAL A C 1
ATOM 1310 O O . VAL A 1 167 ? 13.196 -0.995 -12.405 1.00 47.81 167 VAL A O 1
ATOM 1313 N N . SER A 1 168 ? 15.105 -0.452 -11.344 1.00 47.97 168 SER A N 1
ATOM 1314 C CA . SER A 1 168 ? 14.998 -1.435 -10.273 1.00 47.97 168 SER A CA 1
ATOM 1315 C C . SER A 1 168 ? 14.617 -0.708 -9.000 1.00 47.97 168 SER A C 1
ATOM 1317 O O . SER A 1 168 ? 15.326 0.183 -8.526 1.00 47.97 168 SER A O 1
ATOM 1319 N N . LEU A 1 169 ? 13.484 -1.095 -8.432 1.00 44.97 169 LEU A N 1
ATOM 1320 C CA . LEU A 1 169 ? 13.056 -0.598 -7.136 1.00 44.97 169 LEU A CA 1
ATOM 1321 C C . LEU A 1 1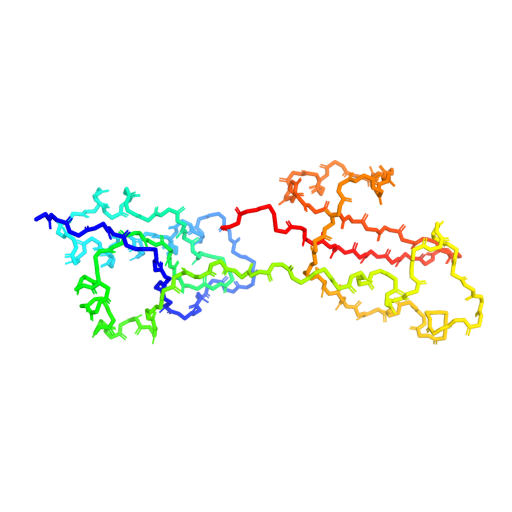69 ? 13.641 -1.516 -6.072 1.00 44.97 169 LEU A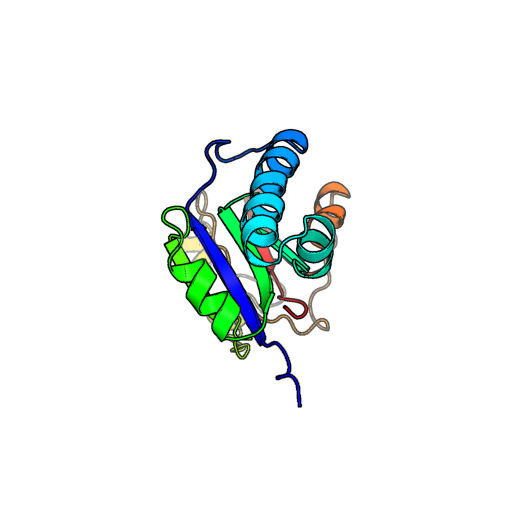 C 1
ATOM 1323 O O . LEU A 1 169 ? 13.289 -2.692 -6.025 1.00 44.97 169 LEU A O 1
ATOM 1327 N N . SER A 1 170 ? 14.518 -0.980 -5.223 1.00 45.78 170 SER A N 1
ATOM 1328 C CA . SER A 1 170 ? 14.888 -1.684 -4.003 1.00 45.78 170 SER A CA 1
ATOM 1329 C C . SER A 1 170 ? 13.812 -1.419 -2.958 1.00 45.78 170 SER A C 1
ATOM 1331 O O . SER A 1 170 ? 13.467 -0.267 -2.673 1.00 45.78 170 SER A O 1
ATOM 1333 N N . GLN A 1 171 ? 13.222 -2.480 -2.411 1.00 47.06 171 GLN A N 1
ATOM 1334 C CA . GLN A 1 171 ? 12.394 -2.329 -1.222 1.00 47.06 171 GLN A CA 1
ATOM 1335 C C . GLN A 1 171 ? 13.318 -2.025 -0.042 1.00 47.06 171 GLN A C 1
ATOM 1337 O O . GLN A 1 171 ? 13.883 -2.920 0.579 1.00 47.06 171 GLN A O 1
ATOM 1342 N N . GLY A 1 172 ? 13.478 -0.739 0.271 1.00 38.19 172 GLY A N 1
ATOM 1343 C CA . GLY A 1 172 ? 13.846 -0.341 1.623 1.00 38.19 172 GLY A CA 1
ATOM 1344 C C . GLY A 1 172 ? 12.683 -0.708 2.536 1.00 38.19 172 GLY A C 1
ATOM 1345 O O . GLY A 1 172 ? 11.621 -0.116 2.383 1.00 38.19 172 GLY A O 1
ATOM 1346 N N . PHE A 1 173 ? 12.896 -1.724 3.379 1.00 31.66 173 PHE A N 1
ATOM 1347 C CA . PHE A 1 173 ? 12.048 -2.209 4.477 1.00 31.66 173 PHE A CA 1
ATOM 1348 C C . PHE A 1 173 ? 10.585 -1.718 4.458 1.00 31.66 173 PHE A C 1
ATOM 1350 O O . PHE A 1 173 ? 10.288 -0.616 4.921 1.00 31.66 173 PHE A O 1
ATOM 1357 N N . LEU A 1 174 ? 9.688 -2.575 3.955 1.00 32.41 174 LEU A N 1
ATOM 1358 C CA . LEU A 1 174 ? 8.262 -2.561 4.303 1.00 32.41 174 LEU A CA 1
ATOM 1359 C C . LEU A 1 174 ? 8.021 -3.406 5.558 1.00 32.41 174 LEU A C 1
ATOM 1361 O O . LEU A 1 174 ? 8.688 -4.460 5.684 1.00 32.41 174 LEU A O 1
#

Secondary structure (DSSP, 8-state):
-PPPPEEEEEEEE--SS-SS--HHHHHHHHHHHHHHHHHHHT-HHHHHHHEEEEE-SSSEEEEEEE-HHHHHHHTTSTT-SEEEE--PPP-----HHHHTT-TTTT---TTSHHHHTGGGTT----EE-PPPTTS-------TTTTTT-TTEEEEEEEETTEEEEEEEEP----

Sequence (174 aa):
MPSKGQSYIVYLGWHSHGPNPSASDLEFATNPHYKLLGSHLGSHEKAKEAIFYSYNKHSNGFAVVLEEEHAQDIAKNPNVVSVFLNKGHELQTTRSWEFLGLESDGVVPKDSIWEKARYGEGVNIANIDTVNAEVIAYHVESETEKLMLPNAAAMTVRRGGRRFDAVSLSQGFL

InterPro domains:
  IPR010259 Peptidase S8 propeptide/proteinase inhibitor I9 [PF05922] (7-90)
  IPR037045 Peptidase S8 propeptide/proteinase inhibitor I9 superfamily [G3DSA:3.30.70.80] (2-92)
  IPR045051 Subtilisin-like protease [PTHR10795] (9-130)

Organism: Glycine soja (NCBI:txid3848)

Radius of gyration: 21.22 Å; chains: 1; bounding box: 50×30×60 Å

pLDDT: mean 74.31, std 21.79, range [24.62, 97.5]

Foldseek 3Di:
DPDFWFKKKWFQWFDPCPQDDDPVQLVVLVQVQLVLLCVLVVHSVVSVVFFPAAPRHGGGTTMGTGDPVSQVVSQPDPSTPDMDTDDDDPADAPVVCVVVVNPPVLDDDCPDPCVVCVNVVVDADEAEHADPPPDDDDPDPDPVVCVPAVQKDWDWRDDPNDTDIYIYGHPPDD